Protein AF-A0A2V5R7G2-F1 (afdb_monomer_lite)

Structure (mmCIF, N/CA/C/O backbone):
data_AF-A0A2V5R7G2-F1
#
_entry.id   AF-A0A2V5R7G2-F1
#
loop_
_atom_site.group_PDB
_atom_site.id
_atom_site.type_symbol
_atom_site.label_atom_id
_atom_site.label_alt_id
_atom_site.label_comp_id
_atom_site.label_asym_id
_atom_site.label_entity_id
_atom_site.label_seq_id
_atom_site.pdbx_PDB_ins_code
_atom_site.Cartn_x
_atom_site.Cartn_y
_atom_site.Cartn_z
_atom_site.occupancy
_atom_site.B_iso_or_equiv
_atom_site.auth_seq_id
_atom_site.auth_comp_id
_atom_site.auth_asym_id
_atom_site.auth_atom_id
_atom_site.pdbx_PDB_model_num
ATOM 1 N N . MET A 1 1 ? -31.171 -50.320 26.893 1.00 53.03 1 MET A N 1
ATOM 2 C CA . MET A 1 1 ? -29.861 -49.647 26.725 1.00 53.03 1 MET A CA 1
ATOM 3 C C . MET A 1 1 ? -29.684 -48.938 25.367 1.00 53.03 1 MET A C 1
ATOM 5 O O . MET A 1 1 ? -28.572 -48.561 25.044 1.00 53.03 1 MET A O 1
ATOM 9 N N . LEU A 1 2 ? -30.758 -48.663 24.603 1.00 40.16 2 LEU A N 1
ATOM 10 C CA . LEU A 1 2 ? -30.677 -48.076 23.247 1.00 40.16 2 LEU A CA 1
ATOM 11 C C . LEU A 1 2 ? -31.213 -46.627 23.144 1.00 40.16 2 LEU A C 1
ATOM 13 O O . LEU A 1 2 ? -31.253 -46.049 22.068 1.00 40.16 2 LEU A O 1
ATOM 17 N N . ARG A 1 3 ? -31.635 -46.018 24.263 1.00 46.81 3 ARG A N 1
ATOM 18 C CA . ARG A 1 3 ? -32.167 -44.637 24.294 1.00 46.81 3 ARG A CA 1
ATOM 19 C C . ARG A 1 3 ? -31.109 -43.561 24.582 1.00 46.81 3 ARG A C 1
ATOM 21 O O . ARG A 1 3 ? -31.374 -42.389 24.360 1.00 46.81 3 ARG A O 1
ATOM 28 N N . ALA A 1 4 ? -29.913 -43.952 25.030 1.00 43.56 4 ALA A N 1
ATOM 29 C CA . ALA A 1 4 ? -28.834 -43.022 25.383 1.00 43.56 4 ALA A CA 1
ATOM 30 C C . ALA A 1 4 ? -28.024 -42.526 24.169 1.00 43.56 4 ALA A C 1
ATOM 32 O O . ALA A 1 4 ? -27.401 -41.474 24.233 1.00 43.56 4 ALA A O 1
ATOM 33 N N . ILE A 1 5 ? -28.063 -43.253 23.048 1.00 47.84 5 ILE A N 1
ATOM 34 C CA . ILE A 1 5 ? -27.260 -42.942 21.854 1.00 47.84 5 ILE A CA 1
ATOM 35 C C . ILE A 1 5 ? -27.901 -41.818 21.019 1.00 47.84 5 ILE A C 1
ATOM 37 O O . ILE A 1 5 ? -27.198 -41.050 20.371 1.00 47.84 5 ILE A O 1
ATOM 41 N N . ILE A 1 6 ? -29.226 -41.650 21.095 1.00 45.03 6 ILE A N 1
ATOM 42 C CA . ILE A 1 6 ? -29.954 -40.638 20.310 1.00 45.03 6 ILE A CA 1
ATOM 43 C C . ILE A 1 6 ? -29.747 -39.222 20.877 1.00 45.03 6 ILE A C 1
ATOM 45 O O . ILE A 1 6 ? -29.733 -38.254 20.121 1.00 45.03 6 ILE A O 1
ATOM 49 N N . TYR A 1 7 ? -29.491 -39.083 22.183 1.00 41.12 7 TYR A N 1
ATOM 50 C CA . TYR A 1 7 ? -29.195 -37.777 22.787 1.00 41.12 7 TYR A CA 1
ATOM 51 C C . TYR A 1 7 ? -27.799 -37.240 22.441 1.00 41.12 7 TYR A C 1
ATOM 53 O O . TYR A 1 7 ? -27.559 -36.042 22.570 1.00 41.12 7 TYR A O 1
ATOM 61 N N . LEU A 1 8 ? -26.891 -38.093 21.954 1.00 39.62 8 LEU A N 1
ATOM 62 C CA . LEU A 1 8 ? -25.517 -37.694 21.643 1.00 39.62 8 LEU A CA 1
ATOM 63 C C . LEU A 1 8 ? -25.381 -36.971 20.288 1.00 39.62 8 LEU A C 1
ATOM 65 O O . LEU A 1 8 ? -24.329 -36.415 19.996 1.00 39.62 8 LEU A O 1
ATOM 69 N N . ILE A 1 9 ? -26.445 -36.921 19.478 1.00 41.59 9 ILE A N 1
ATOM 70 C CA . ILE A 1 9 ? -26.452 -36.242 18.166 1.00 41.59 9 ILE A CA 1
ATOM 71 C C . ILE A 1 9 ? -27.027 -34.809 18.265 1.00 41.59 9 ILE A C 1
ATOM 73 O O . ILE A 1 9 ? -26.980 -34.042 17.308 1.00 41.59 9 ILE A O 1
ATOM 77 N N . ALA A 1 10 ? -27.510 -34.385 19.440 1.00 42.22 10 ALA A N 1
ATOM 78 C CA . ALA A 1 10 ? -28.115 -33.060 19.632 1.00 42.22 10 ALA A CA 1
ATOM 79 C C . ALA A 1 10 ? -27.110 -31.916 19.898 1.00 42.22 10 ALA A C 1
ATOM 81 O O . ALA A 1 10 ? -27.524 -30.776 20.099 1.00 42.22 10 ALA A O 1
ATOM 82 N N . VAL A 1 11 ? -25.799 -32.181 19.877 1.00 46.59 11 VAL A N 1
ATOM 83 C CA . VAL A 1 11 ? -24.749 -31.161 20.078 1.00 46.59 11 VAL A CA 1
ATOM 84 C C . VAL A 1 11 ? -23.853 -31.074 18.839 1.00 46.59 11 VAL A C 1
ATOM 86 O O . VAL A 1 11 ? -22.630 -31.049 18.917 1.00 46.59 11 VAL A O 1
ATOM 89 N N . ALA A 1 12 ? -24.459 -31.045 17.651 1.00 48.84 12 ALA A N 1
ATOM 90 C CA . ALA A 1 12 ? -23.765 -30.562 16.464 1.00 48.84 12 ALA A CA 1
ATOM 91 C C . ALA A 1 12 ? -23.691 -29.033 16.560 1.00 48.84 12 ALA A C 1
ATOM 93 O O . ALA A 1 12 ? -24.653 -28.318 16.281 1.00 48.84 12 ALA A O 1
ATOM 94 N N . SER A 1 13 ? -22.547 -28.571 17.061 1.00 47.12 13 SER A N 1
ATOM 95 C CA . SER A 1 13 ? -22.033 -27.207 17.072 1.00 47.12 13 SER A CA 1
ATOM 96 C C . SER A 1 13 ? -22.774 -26.246 16.140 1.00 47.12 13 SER A C 1
ATOM 98 O O . SER A 1 13 ? -22.574 -26.259 14.925 1.00 47.12 13 SER A O 1
ATOM 100 N N . LYS A 1 14 ? -23.538 -25.309 16.715 1.00 42.34 14 LYS A N 1
ATOM 101 C CA . LYS A 1 14 ? -23.684 -23.998 16.080 1.00 42.34 14 LYS A CA 1
ATOM 102 C C . LYS A 1 14 ? -22.306 -23.348 16.127 1.00 42.34 14 LYS A C 1
ATOM 104 O O . LYS A 1 14 ? -21.964 -22.665 17.087 1.00 42.34 14 LYS A O 1
ATOM 109 N N . ILE A 1 15 ? -21.487 -23.624 15.114 1.00 53.03 15 ILE A N 1
ATOM 110 C CA . ILE A 1 15 ? -20.325 -22.799 14.805 1.00 53.03 15 ILE A CA 1
ATOM 111 C C . ILE A 1 15 ? -20.922 -21.470 14.362 1.00 53.03 15 ILE A C 1
ATOM 113 O O . ILE A 1 15 ? -21.280 -21.279 13.203 1.00 53.03 15 ILE A O 1
ATOM 117 N N . THR A 1 16 ? -21.126 -20.572 15.320 1.00 44.72 16 THR A N 1
ATOM 118 C CA . THR A 1 16 ? -21.384 -19.171 15.031 1.00 44.72 16 THR A CA 1
ATOM 119 C C . THR A 1 16 ? -20.101 -18.656 14.400 1.00 44.72 16 THR A C 1
ATOM 121 O O . THR A 1 16 ? -19.167 -18.268 15.098 1.00 44.72 16 THR A O 1
ATOM 124 N N . SER A 1 17 ? -20.004 -18.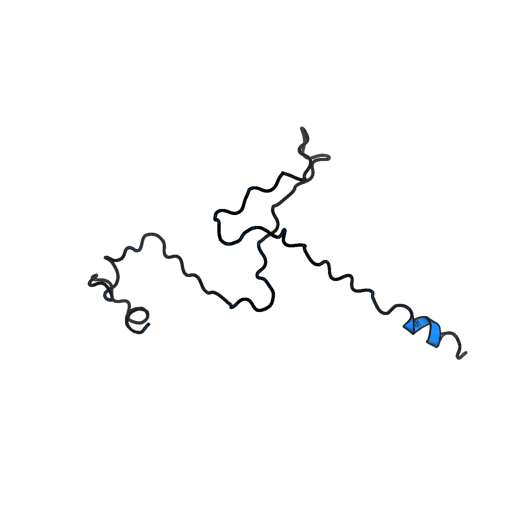727 13.072 1.00 47.62 17 SER A N 1
ATOM 125 C CA . SER A 1 17 ? -19.003 -17.965 12.345 1.00 47.62 17 SER A CA 1
ATOM 126 C C . SER A 1 17 ? -19.234 -16.510 12.717 1.00 47.62 17 SER A C 1
ATOM 128 O O . SER A 1 17 ? -20.232 -15.912 12.323 1.00 47.62 17 SER A O 1
ATOM 130 N N . ALA A 1 18 ? -18.339 -15.956 13.532 1.00 47.44 18 ALA A N 1
ATOM 131 C CA . ALA A 1 18 ? -18.266 -14.527 13.747 1.00 47.44 18 ALA A CA 1
ATOM 132 C C . ALA A 1 18 ? -17.873 -13.904 12.403 1.00 47.44 18 ALA A C 1
ATOM 134 O O . ALA A 1 18 ? -16.695 -13.786 12.062 1.00 47.44 18 ALA A O 1
ATOM 135 N N . THR A 1 19 ? -18.872 -13.566 11.593 1.00 46.97 19 THR A N 1
ATOM 136 C CA . THR A 1 19 ? -18.700 -12.657 10.471 1.00 46.97 19 THR A CA 1
ATOM 137 C C . THR A 1 19 ? -18.305 -11.323 11.079 1.00 46.97 19 THR A C 1
ATOM 139 O O . THR A 1 19 ? -19.152 -10.594 11.590 1.00 46.97 19 THR A O 1
ATOM 142 N N . ALA A 1 20 ? -17.003 -11.036 11.090 1.00 49.41 20 ALA A N 1
ATOM 143 C CA . ALA A 1 20 ? -16.513 -9.691 11.331 1.00 49.41 20 ALA A CA 1
ATOM 144 C C . ALA A 1 20 ? -17.183 -8.802 10.282 1.00 49.41 20 ALA A C 1
ATOM 146 O O . ALA A 1 20 ? -16.858 -8.900 9.098 1.00 49.41 20 ALA A O 1
ATOM 147 N N . ALA A 1 21 ? -18.179 -8.025 10.703 1.00 45.81 21 ALA A N 1
ATOM 148 C CA . ALA A 1 21 ? -18.850 -7.079 9.839 1.00 45.81 21 ALA A CA 1
ATOM 149 C C . ALA A 1 21 ? -17.793 -6.070 9.387 1.00 45.81 21 ALA A C 1
ATOM 151 O O . ALA A 1 21 ? -17.343 -5.232 10.168 1.00 45.81 21 ALA A O 1
ATOM 152 N N . SER A 1 22 ? -17.345 -6.176 8.137 1.00 57.19 22 SER A N 1
ATOM 153 C CA . SER A 1 22 ? -16.691 -5.046 7.500 1.00 57.19 22 SER A CA 1
ATOM 154 C C . SER A 1 22 ? -17.750 -3.958 7.434 1.00 57.19 22 SER A C 1
ATOM 156 O O . SER A 1 22 ? -18.746 -4.141 6.737 1.00 57.19 22 SER A O 1
ATOM 158 N N . ALA A 1 23 ? -17.576 -2.872 8.187 1.00 61.22 23 ALA A N 1
ATOM 159 C CA . ALA A 1 23 ? -18.367 -1.672 7.963 1.00 61.22 23 ALA A CA 1
ATOM 160 C C . ALA A 1 23 ? -18.329 -1.378 6.457 1.00 61.22 23 ALA A C 1
ATOM 162 O O . ALA A 1 23 ? -17.241 -1.317 5.879 1.00 61.22 23 ALA A O 1
ATOM 163 N N . ASP A 1 24 ? -19.494 -1.317 5.819 1.00 70.69 24 ASP A N 1
ATOM 164 C CA . ASP A 1 24 ? -19.587 -1.033 4.394 1.00 70.69 24 ASP A CA 1
ATOM 165 C C . ASP A 1 24 ? -19.239 0.450 4.226 1.00 70.69 24 ASP A C 1
ATOM 167 O O . ASP A 1 24 ? -19.977 1.332 4.663 1.00 70.69 24 ASP A O 1
ATOM 171 N N . TRP A 1 25 ? -18.030 0.725 3.743 1.00 80.44 25 TRP A N 1
ATOM 172 C CA . TRP A 1 25 ? -17.532 2.077 3.506 1.00 80.44 25 TRP A CA 1
ATOM 173 C C . TRP A 1 25 ? -17.147 2.192 2.036 1.00 80.44 25 TRP A C 1
ATOM 175 O O . TRP A 1 25 ? -16.684 1.217 1.440 1.00 80.44 25 TRP A O 1
ATOM 185 N N . ASP A 1 26 ? -17.325 3.376 1.455 1.00 87.00 26 ASP A N 1
ATOM 186 C CA . ASP A 1 26 ? -17.014 3.620 0.048 1.00 87.00 26 ASP A CA 1
ATOM 187 C C . ASP A 1 26 ? -15.511 3.462 -0.226 1.00 87.00 26 ASP A C 1
ATOM 189 O O . ASP 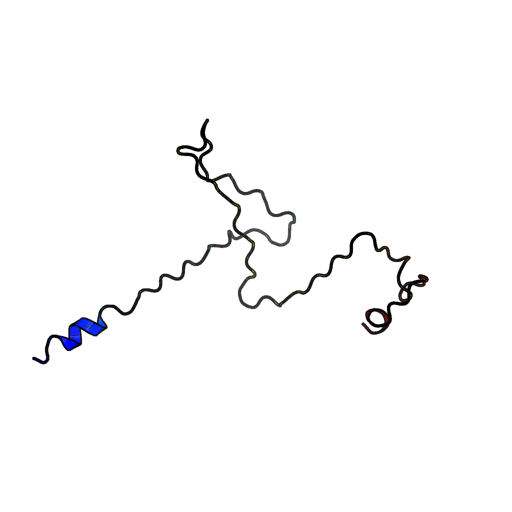A 1 26 ? -14.702 4.342 0.070 1.00 87.00 26 ASP A O 1
ATOM 193 N N . ARG A 1 27 ? -15.142 2.326 -0.826 1.00 85.56 27 ARG A N 1
ATOM 194 C CA . ARG A 1 27 ? -13.751 1.938 -1.095 1.00 85.56 27 ARG A CA 1
ATOM 195 C C . ARG A 1 27 ? -13.100 2.713 -2.245 1.00 85.56 27 ARG A C 1
ATOM 197 O O . ARG A 1 27 ? -11.940 2.438 -2.546 1.00 85.56 27 ARG A O 1
ATOM 204 N N . THR A 1 28 ? -13.815 3.645 -2.882 1.00 90.75 28 THR A N 1
ATOM 205 C CA . THR A 1 28 ? -13.277 4.527 -3.932 1.00 90.75 28 THR A CA 1
ATOM 206 C C . THR A 1 28 ? -12.616 5.788 -3.374 1.00 90.75 28 THR A C 1
ATOM 208 O O . THR A 1 28 ? -11.830 6.427 -4.071 1.00 90.75 28 THR A O 1
ATOM 211 N N . VAL A 1 29 ? -12.870 6.120 -2.103 1.00 89.44 29 VAL A N 1
ATOM 212 C CA . VAL A 1 29 ? -12.329 7.313 -1.444 1.00 89.44 29 VAL A CA 1
ATOM 213 C C . VAL A 1 29 ? -11.338 6.907 -0.363 1.00 89.44 29 VAL A C 1
ATOM 215 O O . VAL A 1 29 ? -11.701 6.301 0.639 1.00 89.44 29 VAL A O 1
ATOM 218 N N . LEU A 1 30 ? -10.069 7.260 -0.549 1.00 90.12 30 LEU A N 1
ATOM 219 C CA . LEU A 1 30 ? -9.005 7.004 0.421 1.00 90.12 30 LEU A CA 1
ATOM 220 C C . LEU A 1 30 ? -8.511 8.317 1.056 1.00 90.12 30 LEU A C 1
ATOM 222 O O . LEU A 1 30 ? -8.505 9.344 0.377 1.00 90.12 30 LEU A O 1
ATOM 226 N N . PRO A 1 31 ? -8.047 8.294 2.322 1.00 89.31 31 PRO A N 1
ATOM 227 C CA . PRO A 1 31 ? -7.976 7.135 3.219 1.00 89.31 31 PRO A CA 1
ATOM 228 C C . PRO A 1 31 ? -9.344 6.757 3.808 1.00 89.31 31 PRO A C 1
ATOM 230 O O . PRO A 1 31 ? -10.288 7.543 3.777 1.00 89.31 31 PRO A O 1
ATOM 233 N N . ARG A 1 32 ? -9.446 5.552 4.387 1.00 87.00 32 ARG A N 1
ATOM 234 C CA . ARG A 1 32 ? -10.657 5.133 5.107 1.00 87.00 32 ARG A CA 1
ATOM 235 C C . ARG A 1 32 ? -11.012 6.169 6.188 1.00 87.00 32 ARG A C 1
ATOM 237 O O . ARG A 1 32 ? -10.117 6.557 6.943 1.00 87.00 32 ARG A O 1
ATOM 244 N N . PRO A 1 33 ? -12.299 6.525 6.348 1.00 85.50 33 PRO A N 1
ATOM 245 C CA . PRO A 1 33 ? -12.745 7.360 7.455 1.00 85.50 33 PRO A CA 1
ATOM 246 C C . PRO A 1 33 ? -12.324 6.798 8.818 1.00 85.50 33 PRO A C 1
ATOM 248 O O . PRO A 1 33 ? -12.426 5.589 9.073 1.00 85.50 33 PRO A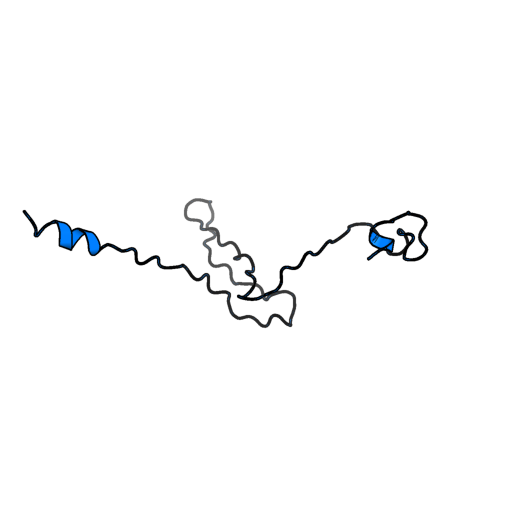 O 1
ATOM 251 N N . SER A 1 34 ? -11.872 7.681 9.709 1.00 85.25 34 SER A N 1
ATOM 252 C CA . SER A 1 34 ? -11.513 7.303 11.074 1.00 85.25 34 SER A CA 1
ATOM 253 C C . SER A 1 34 ? -12.710 6.676 11.791 1.00 85.25 34 SER A C 1
ATOM 255 O O . SER A 1 34 ? -13.848 7.129 11.674 1.00 85.25 34 SER A O 1
ATOM 257 N N . GLN A 1 35 ? -12.451 5.595 12.525 1.00 83.50 35 GLN A N 1
ATOM 258 C CA . GLN A 1 35 ? -13.465 4.954 13.354 1.00 83.50 35 GLN A CA 1
ATOM 259 C C . GLN A 1 35 ? -13.442 5.589 14.751 1.00 83.50 35 GLN A C 1
ATOM 261 O O . GLN A 1 35 ? -12.350 5.828 15.279 1.00 83.50 35 GLN A O 1
ATOM 266 N N . PRO A 1 36 ? -14.602 5.857 15.375 1.00 88.25 36 P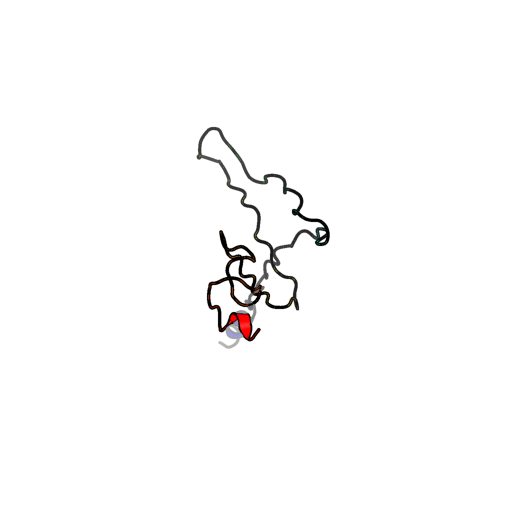RO A N 1
ATOM 267 C CA . PRO A 1 36 ? -14.648 6.286 16.768 1.00 88.25 36 PRO A CA 1
ATOM 268 C C . PRO A 1 36 ? -13.957 5.270 17.683 1.00 88.25 36 PRO A C 1
ATOM 270 O O . PRO A 1 36 ? -14.076 4.060 17.482 1.00 88.25 36 PRO A O 1
ATOM 273 N N . PHE A 1 37 ? -13.254 5.752 18.708 1.00 91.75 37 PHE A N 1
ATOM 274 C CA . PHE A 1 37 ? -12.668 4.882 19.724 1.00 91.75 37 PHE A CA 1
ATOM 275 C C . PHE A 1 37 ? -13.781 4.217 20.544 1.00 91.75 37 PHE A C 1
ATOM 277 O O . PHE A 1 37 ? -14.588 4.910 21.156 1.00 91.75 37 PHE A O 1
ATOM 284 N N . GLN A 1 38 ? -13.810 2.883 20.570 1.00 93.19 38 GLN A N 1
ATOM 285 C CA . GLN A 1 38 ? -14.823 2.093 21.289 1.00 93.19 38 GLN A CA 1
ATOM 286 C C . GLN A 1 38 ? -14.315 1.555 22.635 1.00 93.19 38 GLN A C 1
ATOM 288 O O . GLN A 1 38 ? -14.946 0.705 23.263 1.00 93.19 38 GLN A O 1
ATOM 293 N N . GLY A 1 39 ? -13.129 1.991 23.060 1.00 94.88 39 GLY A N 1
ATOM 294 C CA . GLY A 1 39 ? -12.494 1.525 24.283 1.00 94.88 39 GLY A CA 1
ATOM 295 C C . GLY A 1 39 ? -12.858 2.385 25.487 1.00 94.88 39 GLY A C 1
ATOM 296 O O . GLY A 1 39 ? -13.688 3.287 25.424 1.00 94.88 39 GLY A O 1
ATOM 297 N N . VAL A 1 40 ? -12.173 2.126 26.595 1.00 97.06 40 VAL A N 1
ATOM 298 C CA . VAL A 1 40 ? -12.271 2.914 27.826 1.00 97.06 40 VAL A CA 1
ATOM 299 C C . VAL A 1 40 ? -10.867 3.358 28.202 1.00 97.06 40 VAL A C 1
ATOM 301 O O . VAL A 1 40 ? -9.999 2.518 28.431 1.00 97.06 40 VAL A O 1
ATOM 304 N N . ALA A 1 41 ? -10.641 4.666 28.261 1.00 96.44 41 ALA A N 1
ATOM 305 C CA . ALA A 1 41 ? -9.384 5.238 28.722 1.00 96.44 41 ALA A CA 1
ATOM 306 C C . ALA A 1 41 ? -9.584 5.815 30.130 1.00 96.44 41 ALA A C 1
ATOM 308 O O . ALA A 1 41 ? -10.181 6.879 30.286 1.00 96.44 41 ALA A O 1
ATOM 309 N N . ASN A 1 42 ? -9.106 5.102 31.153 1.00 97.56 42 ASN A N 1
ATOM 310 C CA . ASN A 1 42 ? -9.112 5.582 32.536 1.00 97.56 42 ASN A CA 1
ATOM 311 C C . ASN A 1 42 ? -7.782 6.255 32.895 1.00 97.56 42 ASN A C 1
ATOM 313 O O . ASN A 1 42 ? -6.802 6.206 32.155 1.00 97.56 42 ASN A O 1
ATOM 317 N N . ARG A 1 43 ? -7.739 6.859 34.087 1.00 97.00 43 ARG A N 1
ATOM 318 C CA . ARG A 1 43 ? -6.526 7.477 34.645 1.00 97.00 43 ARG A CA 1
ATOM 319 C C . ARG A 1 43 ? -5.379 6.478 34.848 1.00 97.00 43 ARG A C 1
ATOM 321 O O . ARG A 1 43 ? -4.219 6.871 34.770 1.00 97.00 43 ARG A O 1
ATOM 328 N N . THR A 1 44 ? -5.695 5.217 35.139 1.00 97.19 44 THR A N 1
ATOM 329 C CA . THR A 1 44 ? -4.733 4.112 35.254 1.00 97.19 44 THR A CA 1
ATOM 330 C C . THR A 1 44 ? -5.116 2.984 34.291 1.00 97.19 44 THR A C 1
ATOM 332 O O . THR A 1 44 ? -6.209 2.974 33.717 1.00 97.19 44 THR A O 1
ATOM 335 N N . LEU A 1 45 ? -4.215 2.015 34.094 1.00 95.62 45 LEU A N 1
ATOM 336 C CA . LEU A 1 45 ? -4.505 0.832 33.272 1.00 95.62 45 LEU A CA 1
ATOM 337 C C . LEU A 1 45 ? -5.657 -0.001 33.845 1.00 95.62 45 LEU A C 1
ATOM 339 O O . LEU A 1 45 ? -6.377 -0.657 33.095 1.00 95.62 45 LEU A O 1
ATOM 343 N N . GLU A 1 46 ? -5.853 0.047 35.162 1.00 97.38 46 GLU A N 1
ATOM 344 C CA . GLU A 1 46 ? -6.934 -0.667 35.822 1.00 97.38 46 GLU A CA 1
ATOM 345 C C . GLU A 1 46 ? -8.302 -0.164 35.327 1.00 97.38 46 GLU A C 1
ATOM 347 O O . GLU A 1 46 ? -8.607 1.030 35.310 1.00 97.38 46 GLU A O 1
ATOM 352 N N . GLY A 1 47 ? -9.114 -1.098 34.830 1.00 94.88 47 GLY A N 1
ATOM 353 C CA . GLY A 1 47 ? -10.415 -0.810 34.224 1.00 94.88 47 GLY A CA 1
ATOM 354 C C . GLY A 1 47 ? -10.371 -0.182 32.823 1.00 94.88 47 GLY A C 1
ATOM 355 O O . GLY A 1 47 ? -11.433 -0.019 32.220 1.00 94.88 47 GLY A O 1
ATOM 356 N N . SER A 1 48 ? -9.193 0.161 32.287 1.00 97.75 48 SER A N 1
ATOM 357 C CA . SER A 1 48 ? -9.064 0.611 30.897 1.00 97.75 48 SER A CA 1
ATOM 358 C C . SER A 1 48 ? -9.299 -0.554 29.929 1.00 97.75 48 SER A C 1
ATOM 360 O O . SER A 1 48 ? -8.958 -1.703 30.209 1.00 97.75 48 SER A O 1
ATOM 362 N N . LYS A 1 49 ? -9.876 -0.260 28.762 1.00 97.00 49 LYS A N 1
ATOM 363 C CA . LYS A 1 49 ? -10.124 -1.225 27.685 1.00 97.00 49 LYS A CA 1
ATOM 364 C C . LYS A 1 49 ? -9.571 -0.681 26.381 1.00 97.00 49 LYS A C 1
ATOM 366 O O . LYS A 1 49 ? -10.004 0.371 25.914 1.00 97.00 49 LYS A O 1
ATOM 371 N N . ALA A 1 50 ? -8.633 -1.409 25.787 1.00 94.25 50 ALA A N 1
ATOM 372 C CA . ALA A 1 50 ? -8.134 -1.074 24.465 1.00 94.25 50 ALA A CA 1
ATOM 373 C C . ALA A 1 50 ? -9.227 -1.287 23.407 1.00 94.25 50 ALA A C 1
ATOM 375 O O . ALA A 1 50 ? -10.042 -2.201 23.510 1.00 94.25 50 ALA A O 1
ATOM 376 N N . SER A 1 51 ? -9.214 -0.446 22.378 1.00 93.38 51 SER A N 1
ATOM 377 C CA . SER A 1 51 ? -10.044 -0.593 21.185 1.00 93.38 51 SER A CA 1
ATOM 378 C C . SER A 1 51 ? -9.155 -0.370 19.979 1.00 93.38 51 SER A C 1
ATOM 380 O O . SER A 1 51 ? -8.895 0.767 19.586 1.00 93.38 51 SER A O 1
ATOM 382 N N . PHE A 1 52 ? -8.660 -1.466 19.420 1.00 88.81 52 PHE A N 1
ATOM 383 C CA . PHE A 1 52 ? -7.862 -1.440 18.206 1.00 88.81 52 PHE A CA 1
ATOM 384 C C . PHE A 1 52 ? -8.778 -1.408 16.983 1.00 88.81 52 PHE A C 1
ATOM 386 O O . PHE A 1 52 ? -9.880 -1.949 17.004 1.00 88.81 52 PHE A O 1
ATOM 393 N N . THR A 1 53 ? -8.328 -0.746 15.918 1.00 84.44 53 THR A N 1
ATOM 394 C CA . THR A 1 53 ? -9.066 -0.761 14.651 1.00 84.44 53 THR A CA 1
ATOM 395 C C . THR A 1 53 ? -8.923 -2.135 14.016 1.00 84.44 53 THR A C 1
ATOM 397 O O . THR A 1 53 ? -7.808 -2.628 13.851 1.00 84.44 53 THR A O 1
ATOM 400 N N . GLU A 1 54 ? -10.047 -2.729 13.628 1.00 83.31 54 GLU A N 1
ATOM 401 C CA . GLU A 1 54 ? -10.040 -4.017 12.947 1.00 83.31 54 GLU A CA 1
ATOM 402 C C . GLU A 1 54 ? -9.321 -3.929 11.586 1.00 83.31 54 GLU A C 1
ATOM 404 O O . GLU A 1 54 ? -9.599 -3.016 10.788 1.00 83.31 54 GLU A O 1
ATOM 409 N N . PRO A 1 55 ? -8.420 -4.881 11.277 1.00 83.06 55 PRO A N 1
ATOM 410 C CA . PRO A 1 55 ? -7.778 -4.960 9.975 1.00 83.06 55 PRO A CA 1
ATOM 411 C C . PRO A 1 55 ? -8.792 -5.080 8.837 1.00 83.06 55 PRO A C 1
ATOM 413 O O . PRO A 1 55 ? -9.850 -5.703 8.949 1.00 83.06 55 PRO A O 1
ATOM 416 N N . VAL A 1 56 ? -8.445 -4.508 7.686 1.00 84.75 56 VAL A N 1
ATOM 417 C CA . VAL A 1 56 ? -9.259 -4.629 6.474 1.00 84.75 56 VAL A CA 1
ATOM 418 C C . VAL A 1 56 ? -9.221 -6.066 5.978 1.00 84.75 56 VAL A C 1
ATOM 420 O O . VAL A 1 56 ? -8.148 -6.586 5.692 1.00 84.75 56 VAL A O 1
ATOM 423 N N . LYS A 1 57 ? -10.389 -6.679 5.792 1.00 86.38 57 LYS A N 1
ATOM 424 C CA . LYS A 1 57 ? -10.500 -7.955 5.083 1.00 86.38 57 LYS A CA 1
ATOM 425 C C . LYS A 1 57 ? -10.871 -7.715 3.624 1.00 86.38 57 LYS A C 1
ATOM 427 O O . LYS A 1 57 ? -11.629 -6.791 3.308 1.00 86.38 57 LYS A O 1
ATOM 432 N N . ALA A 1 58 ? -10.294 -8.521 2.739 1.00 87.81 58 ALA A N 1
ATOM 433 C CA . ALA A 1 58 ? -10.692 -8.555 1.341 1.00 87.81 58 ALA A CA 1
ATOM 434 C C . ALA A 1 58 ? -12.094 -9.185 1.225 1.00 87.81 58 ALA A C 1
ATOM 436 O O . ALA A 1 58 ? -12.392 -10.122 1.974 1.00 87.81 58 ALA A O 1
ATOM 437 N N . PRO A 1 59 ? -12.968 -8.677 0.338 1.00 85.81 59 PRO A N 1
ATOM 438 C CA . PRO A 1 59 ? -14.269 -9.288 0.117 1.00 85.81 59 PRO A CA 1
ATOM 439 C C . PRO A 1 59 ? -14.125 -10.669 -0.549 1.00 85.81 59 PRO A C 1
ATOM 441 O O . PRO A 1 59 ? -13.098 -10.949 -1.179 1.00 85.81 59 PRO A O 1
ATOM 444 N N . PRO A 1 60 ? -15.145 -11.539 -0.441 1.00 87.94 60 PRO A N 1
ATOM 445 C CA . PRO A 1 60 ? -15.164 -12.815 -1.147 1.00 87.94 60 PRO A CA 1
ATOM 446 C C . PRO A 1 60 ? -14.936 -12.633 -2.653 1.00 87.94 60 PRO A C 1
ATOM 448 O O . PRO A 1 60 ? -15.539 -11.762 -3.274 1.00 87.94 60 PRO A O 1
ATOM 451 N N . GLY A 1 61 ? -14.061 -13.455 -3.235 1.00 90.88 61 GLY A N 1
ATOM 452 C CA . GLY A 1 61 ? -13.746 -13.411 -4.668 1.00 90.88 61 GLY A CA 1
ATOM 453 C C . GLY A 1 61 ? -12.789 -12.294 -5.101 1.00 90.88 61 GLY A C 1
ATOM 454 O O . GLY A 1 61 ? -12.483 -12.207 -6.287 1.00 90.88 61 GLY A O 1
ATOM 455 N N . ALA A 1 62 ? -12.286 -11.461 -4.182 1.00 92.38 62 ALA A N 1
ATOM 456 C CA . ALA A 1 62 ? -11.225 -10.509 -4.507 1.00 92.38 62 ALA A CA 1
ATOM 457 C C . ALA A 1 62 ? -9.942 -11.232 -4.971 1.00 92.38 62 ALA A C 1
ATOM 459 O O . ALA A 1 62 ? -9.619 -12.298 -4.439 1.00 92.38 62 ALA A O 1
ATOM 460 N N . PRO A 1 63 ? -9.182 -10.663 -5.927 1.00 95.62 63 PRO A N 1
ATOM 461 C CA . PRO A 1 63 ? -7.914 -11.241 -6.352 1.00 95.62 63 PRO A CA 1
ATOM 462 C C . PRO A 1 63 ? -6.856 -11.140 -5.247 1.00 95.62 63 PRO A C 1
ATOM 464 O O . PRO A 1 63 ? -6.871 -10.221 -4.425 1.00 95.62 63 PRO A O 1
ATOM 467 N N . ASN A 1 64 ? -5.884 -12.052 -5.277 1.00 95.31 64 ASN A N 1
ATOM 468 C CA . ASN A 1 64 ? -4.660 -11.897 -4.499 1.00 95.31 64 ASN A CA 1
ATOM 469 C C . ASN A 1 64 ? -3.796 -10.813 -5.152 1.00 95.31 64 ASN A C 1
ATOM 471 O O . ASN A 1 64 ? -3.482 -10.905 -6.337 1.00 95.31 64 ASN A O 1
ATOM 475 N N . ILE A 1 65 ? -3.410 -9.799 -4.382 1.00 93.38 65 ILE A N 1
ATOM 476 C CA . ILE A 1 65 ? -2.563 -8.698 -4.847 1.00 93.38 65 ILE A CA 1
ATOM 477 C C . ILE A 1 65 ? -1.219 -8.796 -4.128 1.00 93.38 65 ILE A C 1
ATOM 479 O O . ILE A 1 65 ? -1.179 -8.832 -2.899 1.00 93.38 65 ILE A O 1
ATOM 483 N N . LEU A 1 66 ? -0.124 -8.800 -4.890 1.00 94.81 66 LEU A N 1
ATOM 484 C CA . LEU A 1 66 ? 1.227 -8.601 -4.372 1.00 94.81 66 LEU A CA 1
ATOM 485 C C . LEU A 1 66 ? 1.651 -7.161 -4.676 1.00 94.81 66 LEU A C 1
ATOM 487 O O . LEU A 1 66 ? 1.893 -6.822 -5.831 1.00 94.81 66 LEU A O 1
ATOM 491 N N . LEU A 1 67 ? 1.721 -6.319 -3.643 1.00 94.50 67 LEU A N 1
ATOM 492 C CA . LEU A 1 67 ? 2.228 -4.952 -3.749 1.00 94.50 67 LEU A CA 1
ATOM 493 C C . LEU A 1 67 ? 3.641 -4.893 -3.167 1.00 94.50 67 LEU A C 1
ATOM 495 O O . LEU A 1 67 ? 3.830 -5.123 -1.974 1.00 94.50 67 LEU A O 1
ATOM 499 N N . VAL A 1 68 ? 4.618 -4.566 -4.009 1.00 93.50 68 VAL A N 1
ATOM 500 C CA . VAL A 1 68 ? 6.011 -4.361 -3.605 1.00 93.50 68 VAL A CA 1
ATOM 501 C C . VAL A 1 68 ? 6.290 -2.861 -3.612 1.00 93.50 68 VAL A C 1
ATOM 503 O O . VAL A 1 68 ? 6.341 -2.244 -4.673 1.00 93.50 68 VAL A O 1
ATOM 506 N N . LEU A 1 69 ? 6.436 -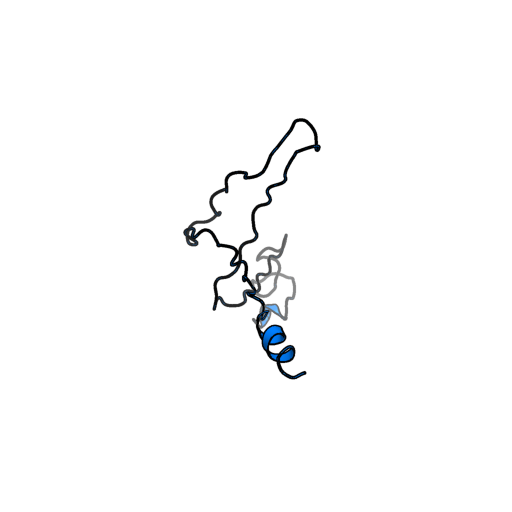2.274 -2.424 1.00 94.88 69 LEU A N 1
ATOM 507 C CA . LEU A 1 69 ? 6.857 -0.884 -2.247 1.00 94.88 69 LEU A CA 1
ATOM 508 C C . LEU A 1 69 ? 8.360 -0.879 -1.991 1.00 94.88 69 LEU A C 1
ATOM 510 O O . LEU A 1 69 ? 8.818 -1.494 -1.029 1.00 94.88 69 LEU A O 1
ATOM 514 N N . ILE A 1 70 ? 9.113 -0.219 -2.865 1.00 92.06 70 ILE A N 1
ATOM 515 C CA . ILE A 1 70 ? 10.557 -0.069 -2.711 1.00 92.06 70 ILE A CA 1
ATOM 516 C C . ILE A 1 70 ? 10.831 1.338 -2.200 1.00 92.06 70 ILE A C 1
ATOM 518 O O . ILE A 1 70 ? 10.437 2.313 -2.836 1.00 92.06 70 ILE A O 1
ATOM 522 N N . ASP A 1 71 ? 11.486 1.414 -1.049 1.00 94.94 71 ASP A N 1
ATOM 523 C CA . ASP A 1 71 ? 11.939 2.673 -0.469 1.00 94.94 71 ASP A CA 1
ATOM 524 C C . ASP A 1 71 ? 13.250 3.124 -1.125 1.00 94.94 71 ASP A C 1
ATOM 526 O O . ASP A 1 71 ? 14.039 2.287 -1.571 1.00 94.94 71 ASP A O 1
ATOM 530 N N . ASP A 1 72 ? 13.464 4.435 -1.217 1.00 92.38 72 ASP A N 1
ATOM 531 C CA . ASP A 1 72 ? 14.679 5.078 -1.750 1.00 92.38 72 ASP A CA 1
ATOM 532 C C . ASP A 1 72 ? 15.137 4.672 -3.172 1.00 92.38 72 ASP A C 1
ATOM 534 O O . ASP A 1 72 ? 16.184 5.115 -3.655 1.00 92.38 72 ASP A O 1
ATOM 538 N N . ALA A 1 73 ? 14.351 3.878 -3.901 1.00 91.62 73 ALA A N 1
ATOM 539 C CA . ALA A 1 73 ? 14.603 3.562 -5.302 1.00 91.62 73 ALA A CA 1
ATOM 540 C C . ALA A 1 73 ? 13.720 4.419 -6.212 1.00 91.62 73 ALA A C 1
ATOM 542 O O . ALA A 1 73 ? 12.506 4.235 -6.297 1.00 91.62 73 ALA A O 1
ATOM 543 N N . GLY A 1 74 ? 14.350 5.349 -6.928 1.00 93.06 74 GLY A N 1
ATOM 544 C CA . GLY A 1 74 ? 13.698 6.143 -7.963 1.00 93.06 74 GLY A CA 1
ATOM 545 C C . GLY A 1 74 ? 13.828 5.526 -9.357 1.00 93.06 74 GLY A C 1
ATOM 546 O O . GLY A 1 74 ? 14.621 4.614 -9.595 1.00 93.06 74 GLY A O 1
ATOM 547 N N . PHE A 1 75 ? 13.101 6.097 -10.320 1.00 94.38 75 PHE A N 1
ATOM 548 C CA . PHE A 1 75 ? 13.155 5.679 -11.728 1.00 94.38 75 PHE A CA 1
ATOM 549 C C . PHE A 1 75 ? 14.546 5.806 -12.370 1.00 94.38 75 PHE A C 1
ATOM 551 O O . PHE A 1 75 ? 14.821 5.116 -13.340 1.00 94.38 75 PHE A O 1
ATOM 558 N N . GLY A 1 76 ? 15.439 6.645 -11.833 1.00 96.44 76 GLY A N 1
ATOM 559 C CA . GLY A 1 76 ? 16.807 6.796 -12.346 1.00 96.44 76 GLY A CA 1
ATOM 560 C C . GLY A 1 76 ? 17.747 5.632 -12.015 1.00 96.44 76 GLY A C 1
ATOM 561 O O . GLY A 1 76 ? 18.874 5.612 -12.505 1.00 96.44 76 GLY A O 1
ATOM 562 N N . ASN A 1 77 ? 17.316 4.678 -11.186 1.00 96.12 77 ASN A N 1
ATOM 563 C CA . ASN A 1 77 ? 18.165 3.579 -10.741 1.00 96.12 77 ASN A CA 1
ATOM 564 C C . ASN A 1 77 ? 18.195 2.424 -11.762 1.00 96.12 77 ASN A C 1
ATOM 566 O O . ASN A 1 77 ? 19.288 2.113 -12.243 1.00 96.12 77 ASN A O 1
ATOM 570 N N . PRO A 1 78 ? 17.065 1.772 -12.108 1.00 96.81 78 PRO A N 1
ATOM 571 C CA . PRO A 1 78 ? 17.093 0.544 -12.900 1.00 96.81 78 PRO A CA 1
ATOM 572 C C . PRO A 1 78 ? 17.347 0.795 -14.394 1.00 96.81 78 PRO A C 1
ATOM 574 O O . PRO A 1 78 ? 16.869 1.771 -14.983 1.00 96.81 78 PRO A O 1
ATOM 577 N N . SER A 1 79 ? 18.042 -0.148 -15.030 1.00 96.12 79 SER A N 1
ATOM 578 C CA . SER A 1 79 ? 18.348 -0.160 -16.466 1.00 96.12 79 SER A CA 1
ATOM 579 C C . SER A 1 79 ? 17.116 -0.068 -17.354 1.00 96.12 79 SER A C 1
ATOM 581 O O . SER A 1 79 ? 17.171 0.556 -18.412 1.00 96.12 79 SER A O 1
ATOM 583 N N . THR A 1 80 ? 15.988 -0.613 -16.902 1.00 96.12 80 THR A N 1
ATOM 584 C CA . THR A 1 80 ? 14.711 -0.609 -17.628 1.00 96.12 80 THR A CA 1
ATOM 585 C C . THR A 1 80 ? 14.219 0.804 -17.959 1.00 96.12 80 THR A C 1
ATOM 587 O O . THR A 1 80 ? 13.537 1.001 -18.961 1.00 96.12 80 THR A O 1
ATOM 590 N N . PHE A 1 81 ? 14.606 1.802 -17.157 1.00 95.56 81 PHE A N 1
ATOM 591 C CA . PHE A 1 81 ? 14.284 3.217 -17.374 1.00 95.56 81 PHE A CA 1
ATOM 592 C C . PHE A 1 81 ? 15.507 4.056 -17.794 1.00 95.56 81 PHE A C 1
ATOM 594 O O . PHE A 1 81 ? 15.455 5.283 -17.763 1.00 95.56 81 PHE A O 1
ATOM 601 N N . GLY A 1 82 ? 16.611 3.414 -18.198 1.00 95.75 82 GLY A N 1
ATOM 602 C CA . GLY A 1 82 ? 17.857 4.074 -18.610 1.00 95.75 82 GLY A CA 1
ATOM 603 C C . GLY A 1 82 ? 18.842 4.363 -17.471 1.00 95.75 82 GLY A C 1
ATOM 604 O O . GLY A 1 82 ? 19.839 5.051 -17.691 1.00 95.75 82 GLY A O 1
ATOM 605 N N . GLY A 1 83 ? 18.578 3.850 -16.267 1.00 96.88 83 GLY A N 1
ATOM 606 C CA . GLY A 1 83 ? 19.479 3.946 -15.122 1.00 96.88 83 GLY A CA 1
ATOM 607 C C . GLY A 1 83 ? 20.682 2.993 -15.203 1.00 96.88 83 GLY A C 1
ATOM 608 O O . GLY A 1 83 ? 20.722 2.088 -16.037 1.00 96.88 83 GLY A O 1
ATOM 609 N N . PRO A 1 84 ? 21.695 3.164 -14.338 1.00 97.31 84 PRO A N 1
ATOM 610 C CA . PRO A 1 84 ? 22.921 2.369 -14.393 1.00 97.31 84 PRO A CA 1
ATOM 611 C C . PRO A 1 84 ? 22.822 1.005 -13.685 1.00 97.31 84 PRO A C 1
ATOM 613 O O . PRO A 1 84 ? 23.730 0.185 -13.822 1.00 97.31 84 PRO A O 1
ATOM 616 N N . VAL A 1 85 ? 21.773 0.748 -12.894 1.00 97.25 85 VAL A N 1
ATOM 617 C CA . VAL A 1 85 ? 21.648 -0.478 -12.091 1.00 97.25 85 VAL A CA 1
ATOM 618 C C . VAL A 1 85 ? 20.990 -1.580 -12.916 1.00 97.25 85 VAL A C 1
ATOM 620 O O . VAL A 1 85 ? 19.820 -1.478 -13.272 1.00 97.25 85 VAL A O 1
ATOM 623 N N . ALA A 1 86 ? 21.720 -2.664 -13.177 1.00 97.50 86 ALA A N 1
ATOM 624 C CA . ALA A 1 86 ? 21.178 -3.820 -13.884 1.00 97.50 86 ALA A CA 1
ATOM 625 C C . ALA A 1 86 ? 20.109 -4.538 -13.041 1.00 97.50 86 ALA A C 1
ATOM 627 O O . ALA A 1 86 ? 20.407 -5.091 -11.979 1.00 97.50 86 ALA A O 1
ATOM 628 N N . THR A 1 87 ? 18.874 -4.577 -13.543 1.00 96.25 87 THR A N 1
ATOM 629 C CA . THR A 1 87 ? 17.735 -5.252 -12.901 1.00 96.25 87 THR A CA 1
ATOM 630 C C . THR A 1 87 ? 17.115 -6.297 -13.837 1.00 96.25 87 THR A C 1
ATOM 632 O O . THR A 1 87 ? 15.966 -6.149 -14.251 1.00 96.25 87 THR A O 1
ATOM 635 N N . PRO A 1 88 ? 17.822 -7.403 -14.146 1.00 97.06 88 PRO A N 1
ATOM 636 C CA . PRO A 1 88 ? 17.459 -8.319 -15.235 1.00 97.06 88 PRO A CA 1
ATOM 637 C C . PRO A 1 88 ? 16.127 -9.057 -15.046 1.00 97.06 88 PRO A C 1
ATOM 639 O O . PRO A 1 88 ? 15.589 -9.601 -16.008 1.00 97.06 88 PRO A O 1
ATOM 642 N N . THR A 1 89 ? 15.608 -9.136 -13.819 1.00 96.44 89 THR A N 1
ATOM 643 C CA . THR A 1 89 ? 14.256 -9.657 -13.570 1.00 96.44 89 THR A CA 1
ATOM 644 C C . THR A 1 89 ? 13.204 -8.620 -13.936 1.00 96.44 89 THR A C 1
ATOM 646 O O . THR A 1 89 ? 12.251 -8.972 -14.616 1.00 96.44 89 THR A O 1
ATOM 649 N N . LEU A 1 90 ? 13.395 -7.357 -13.534 1.00 94.69 90 LEU A N 1
ATOM 650 C CA . LEU A 1 90 ? 12.492 -6.257 -13.879 1.00 94.69 90 LEU A CA 1
ATOM 651 C C . LEU A 1 90 ? 12.488 -5.994 -15.390 1.00 94.69 90 LEU A C 1
ATOM 653 O O . LEU A 1 90 ? 11.431 -5.752 -15.947 1.00 94.69 90 LEU A O 1
ATOM 657 N N . ASP A 1 91 ? 13.634 -6.148 -16.059 1.00 95.06 91 ASP A N 1
ATOM 658 C CA . ASP A 1 91 ? 13.750 -5.991 -17.517 1.00 95.06 91 ASP A CA 1
ATOM 659 C C . ASP A 1 91 ? 12.918 -7.010 -18.326 1.00 95.06 91 ASP A C 1
ATOM 661 O O . ASP A 1 91 ? 12.718 -6.826 -19.524 1.00 95.06 91 ASP A O 1
ATOM 665 N N . LYS A 1 92 ? 12.473 -8.112 -17.704 1.00 96.19 92 LYS A N 1
ATOM 666 C CA . LYS A 1 92 ? 11.684 -9.177 -18.350 1.00 96.19 92 LYS A CA 1
ATOM 667 C C . LYS A 1 92 ? 10.187 -9.110 -18.044 1.00 96.19 92 LYS 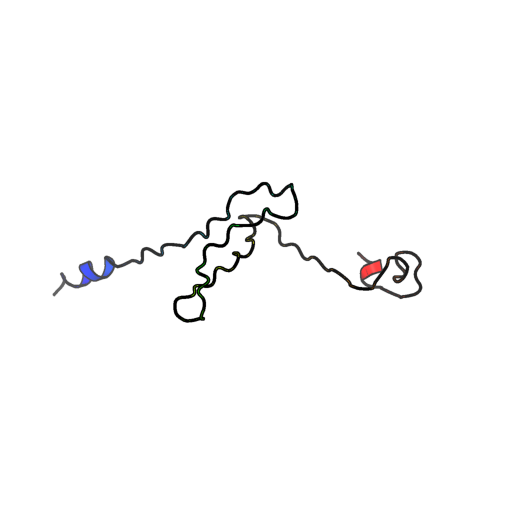A C 1
ATOM 669 O O . LYS A 1 92 ? 9.444 -9.890 -18.642 1.00 96.19 92 LYS A O 1
ATOM 674 N N . LEU A 1 93 ? 9.784 -8.296 -17.065 1.00 92.25 93 LEU A N 1
ATOM 675 C CA . LEU A 1 93 ? 8.383 -8.118 -16.674 1.00 92.25 93 LEU A CA 1
ATOM 676 C C . LEU A 1 93 ? 7.674 -7.190 -17.662 1.00 92.25 93 LEU A C 1
ATOM 678 O O . LEU A 1 93 ? 6.495 -7.485 -17.955 1.00 92.25 93 LEU A O 1
#

Sequence (93 aa):
MLRAIIYLIAVASKITSATAASADWDRTVLPRPSQPFQGVANRTLEGSKASFTEPVKAPPGAPNILLVLIDDAGFGNPSTFGGPVATPTLDKL

Foldseek 3Di:
DPPVVVVVPVCPDPPPPPPPDPPDDDPVDDDDDDDDFPWADDPDPVVTGHDDDDDDDDDPPDDDDDDDDDPPDDLQDEVCSPHPHDDPVVVVD

pLDDT: mean 81.0, std 20.21, range [39.62, 97.75]

Secondary structure (DSSP, 8-state):
--SSSGGGGTT---------------TTSSSPPPPPP-SB--SSSTT-B--PPPPPPPPTTPPP----PPSS--TTSBGGGT-SB--TTGGG-

Radius of gyration: 26.17 Å; chains: 1; bounding box: 55×57×54 Å